Protein AF-A0AA37J0D0-F1 (afdb_monomer)

Organism: NCBI:txid2903556

Structure (mmCIF, N/CA/C/O backbone):
data_AF-A0AA37J0D0-F1
#
_entry.id   AF-A0AA37J0D0-F1
#
loop_
_atom_site.group_PDB
_atom_site.id
_atom_site.type_symbol
_atom_site.label_atom_id
_atom_site.label_alt_id
_atom_site.label_comp_id
_atom_site.label_asym_id
_atom_site.label_entity_id
_atom_site.label_seq_id
_atom_site.pdbx_PDB_ins_code
_atom_site.Cartn_x
_atom_site.Cartn_y
_atom_site.Cartn_z
_atom_site.occupancy
_atom_site.B_iso_or_equiv
_atom_site.auth_seq_id
_atom_site.auth_comp_id
_atom_site.auth_asym_id
_atom_site.auth_atom_id
_atom_site.pdbx_PDB_model_num
ATOM 1 N N . MET A 1 1 ? -10.997 -15.179 -3.707 1.00 47.22 1 MET A N 1
ATOM 2 C CA . MET A 1 1 ? -11.157 -15.159 -2.235 1.00 47.22 1 MET A CA 1
ATOM 3 C C . MET A 1 1 ? -10.184 -14.104 -1.752 1.00 47.22 1 MET A C 1
ATOM 5 O O . MET A 1 1 ? -8.997 -14.382 -1.770 1.00 47.22 1 MET A O 1
ATOM 9 N N . LYS A 1 2 ? -10.661 -12.887 -1.443 1.00 58.16 2 LYS A N 1
ATOM 10 C CA . LYS A 1 2 ? -9.791 -11.712 -1.258 1.00 58.16 2 LYS A CA 1
ATOM 11 C C . LYS A 1 2 ? -8.752 -11.967 -0.167 1.00 58.16 2 LYS A C 1
ATOM 13 O O . LYS A 1 2 ? -9.103 -12.084 1.008 1.00 58.16 2 LYS A O 1
ATOM 18 N N . LYS A 1 3 ? -7.482 -12.085 -0.561 1.00 81.56 3 LYS A N 1
ATOM 19 C CA . LYS A 1 3 ? -6.373 -12.392 0.348 1.00 81.56 3 LYS A CA 1
ATOM 20 C C . LYS A 1 3 ? -5.913 -11.118 1.059 1.00 81.56 3 LYS A C 1
ATOM 22 O O . LYS A 1 3 ? -5.235 -10.274 0.475 1.00 81.56 3 LYS A O 1
ATOM 27 N N . LEU A 1 4 ? -6.301 -10.991 2.327 1.00 91.75 4 LEU A N 1
ATOM 28 C CA . LEU A 1 4 ? -5.790 -9.973 3.243 1.00 91.75 4 LEU A CA 1
ATOM 29 C C . LEU A 1 4 ? -4.541 -10.508 3.944 1.00 91.75 4 LEU A C 1
ATOM 31 O O . LEU A 1 4 ? -4.584 -11.582 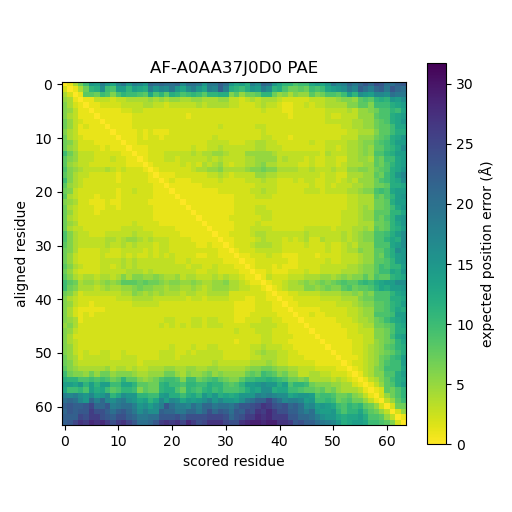4.545 1.00 91.75 4 LEU A O 1
ATOM 35 N N . CYS A 1 5 ? -3.434 -9.775 3.886 1.00 93.06 5 CYS A N 1
ATOM 36 C CA . CYS A 1 5 ? -2.181 -10.184 4.520 1.00 93.06 5 CYS A CA 1
ATOM 37 C C . CYS A 1 5 ? -1.471 -9.007 5.193 1.00 93.06 5 CYS A C 1
ATOM 39 O O . CYS 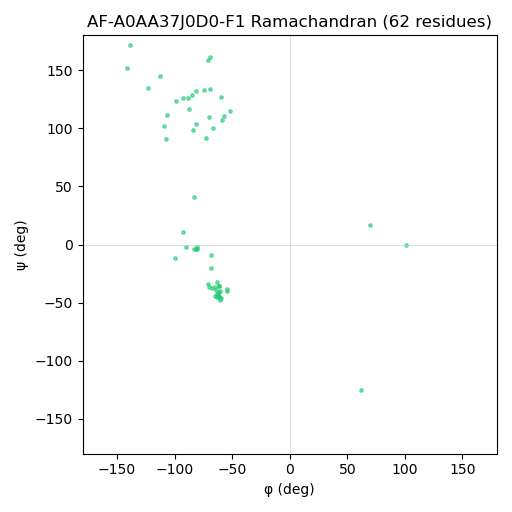A 1 5 ? -1.872 -7.853 5.054 1.00 93.06 5 CYS A O 1
ATOM 41 N N . SER A 1 6 ? -0.407 -9.276 5.947 1.00 94.81 6 SER A N 1
ATOM 42 C CA . SER A 1 6 ? 0.397 -8.193 6.522 1.00 94.81 6 SER A CA 1
ATOM 43 C C . SER A 1 6 ? 1.179 -7.440 5.438 1.00 94.81 6 SER A C 1
ATOM 45 O O . SER A 1 6 ? 1.424 -7.968 4.352 1.00 94.81 6 SER A O 1
ATOM 47 N N . ILE A 1 7 ? 1.630 -6.221 5.751 1.00 94.44 7 ILE A N 1
ATOM 48 C CA . ILE A 1 7 ? 2.523 -5.443 4.872 1.00 94.44 7 ILE A CA 1
ATOM 49 C C . ILE A 1 7 ? 3.781 -6.250 4.516 1.00 94.44 7 ILE A C 1
ATOM 51 O O . ILE A 1 7 ? 4.215 -6.248 3.369 1.00 94.44 7 ILE A O 1
ATOM 55 N N . HIS A 1 8 ? 4.331 -6.974 5.491 1.00 94.38 8 HIS A N 1
ATOM 56 C CA . HIS A 1 8 ? 5.496 -7.826 5.285 1.00 94.38 8 HIS A CA 1
ATOM 57 C C . HIS A 1 8 ? 5.221 -8.924 4.248 1.00 94.38 8 HIS A C 1
ATOM 59 O O . HIS A 1 8 ? 5.982 -9.089 3.303 1.00 94.38 8 HIS A O 1
ATOM 65 N N . GLN A 1 9 ? 4.094 -9.632 4.377 1.00 93.81 9 GLN A N 1
ATOM 66 C CA . GLN A 1 9 ? 3.701 -10.669 3.418 1.00 93.81 9 GLN A CA 1
ATOM 67 C C . GLN A 1 9 ? 3.414 -10.097 2.025 1.00 93.81 9 GLN A C 1
ATOM 69 O O . GLN A 1 9 ? 3.754 -10.733 1.034 1.00 93.81 9 GLN A O 1
ATOM 74 N N . ALA A 1 10 ? 2.830 -8.897 1.942 1.00 93.75 10 ALA A N 1
ATOM 75 C CA . ALA A 1 10 ? 2.597 -8.223 0.668 1.00 93.75 10 ALA A CA 1
ATOM 76 C C . ALA A 1 10 ? 3.916 -7.870 -0.042 1.00 93.75 10 ALA A C 1
ATOM 78 O O . ALA A 1 10 ? 4.014 -8.044 -1.249 1.00 93.75 10 ALA A O 1
ATOM 79 N N . ALA A 1 11 ? 4.945 -7.445 0.699 1.00 94.19 11 ALA A N 1
ATOM 80 C CA . ALA A 1 11 ? 6.267 -7.136 0.144 1.00 94.19 11 ALA A CA 1
ATOM 81 C C . ALA A 1 11 ? 7.037 -8.371 -0.363 1.00 94.19 11 ALA A C 1
ATOM 83 O O . ALA A 1 11 ? 7.976 -8.230 -1.136 1.00 94.19 11 ALA A O 1
ATOM 84 N N . GLN A 1 12 ? 6.672 -9.572 0.095 1.00 94.25 12 GLN A N 1
ATOM 85 C CA . GLN A 1 12 ? 7.255 -10.840 -0.365 1.00 94.25 12 GLN A CA 1
ATOM 86 C C . GLN A 1 12 ? 6.493 -11.436 -1.558 1.00 94.25 12 GLN A C 1
ATOM 88 O O . GLN A 1 12 ? 6.848 -12.508 -2.045 1.00 94.25 12 GLN A O 1
ATOM 93 N N . HIS A 1 13 ? 5.409 -10.796 -2.003 1.00 92.31 13 HIS A N 1
ATOM 94 C CA . HIS A 1 13 ? 4.599 -11.317 -3.093 1.00 92.31 13 HIS A CA 1
ATOM 95 C C . HIS A 1 13 ? 5.322 -11.129 -4.436 1.00 92.31 13 HIS A C 1
ATOM 97 O O . HIS A 1 13 ? 5.771 -10.018 -4.713 1.00 92.31 13 HIS A O 1
ATOM 103 N N . PRO A 1 14 ? 5.395 -12.158 -5.300 1.00 88.81 14 PRO A N 1
ATOM 104 C CA . PRO A 1 14 ? 6.147 -12.083 -6.557 1.00 88.81 14 PRO A CA 1
ATOM 105 C C . PRO A 1 14 ? 5.629 -10.995 -7.509 1.00 88.81 14 PRO A C 1
ATOM 107 O O . PRO A 1 14 ? 6.424 -10.328 -8.162 1.00 88.81 14 PRO A O 1
ATOM 110 N N . ASP A 1 15 ? 4.313 -10.766 -7.535 1.00 88.44 15 ASP A N 1
ATOM 111 C CA . ASP A 1 15 ? 3.685 -9.748 -8.394 1.00 88.44 15 ASP A CA 1
ATOM 112 C C . ASP A 1 15 ? 3.776 -8.314 -7.834 1.00 88.44 15 ASP A C 1
ATOM 114 O O . ASP A 1 15 ? 3.319 -7.364 -8.466 1.00 88.44 15 ASP A O 1
ATOM 118 N N . ILE A 1 16 ? 4.320 -8.133 -6.624 1.00 88.88 16 ILE A N 1
ATOM 119 C CA . ILE A 1 16 ? 4.432 -6.824 -5.974 1.00 88.88 16 ILE A CA 1
ATOM 120 C C . ILE A 1 16 ? 5.902 -6.410 -5.961 1.00 88.88 16 ILE A C 1
ATOM 122 O O . ILE A 1 16 ? 6.681 -6.806 -5.099 1.00 88.88 16 ILE A O 1
ATOM 126 N N . CYS A 1 17 ? 6.277 -5.520 -6.876 1.00 89.06 17 CYS A N 1
ATOM 127 C CA . CYS A 1 17 ? 7.627 -4.952 -6.937 1.00 89.06 17 CYS A CA 1
ATOM 128 C C . CYS A 1 17 ? 7.815 -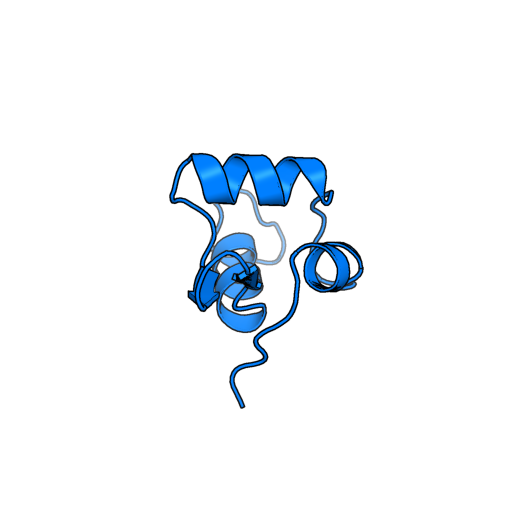3.760 -5.975 1.00 89.06 17 CYS A C 1
ATOM 130 O O . CYS A 1 17 ? 8.418 -2.748 -6.334 1.00 89.06 17 CYS A O 1
ATOM 132 N N . LEU A 1 18 ? 7.272 -3.839 -4.755 1.00 92.00 18 LEU A N 1
ATOM 133 C CA . LEU A 1 18 ? 7.354 -2.778 -3.747 1.00 92.00 18 LEU A CA 1
ATOM 134 C C . LEU A 1 18 ? 7.989 -3.292 -2.457 1.00 92.00 18 LEU A C 1
ATOM 136 O O . LEU A 1 18 ? 7.600 -4.323 -1.917 1.00 92.00 18 LEU A O 1
ATOM 140 N N . SER A 1 19 ? 8.923 -2.515 -1.909 1.00 94.69 19 SER A N 1
ATOM 141 C CA . SER A 1 19 ? 9.507 -2.808 -0.601 1.00 94.69 19 SER A CA 1
ATOM 142 C C . SER A 1 19 ? 8.507 -2.564 0.534 1.00 94.69 19 SER A C 1
ATOM 144 O O . SER A 1 19 ? 7.582 -1.755 0.421 1.00 94.69 19 SER A O 1
ATOM 146 N N . GLU A 1 20 ? 8.740 -3.193 1.688 1.00 95.56 20 GLU A N 1
ATOM 147 C CA . GLU A 1 20 ? 7.921 -2.975 2.889 1.00 95.56 20 GLU A CA 1
ATOM 148 C C . GLU A 1 20 ? 7.851 -1.486 3.270 1.00 95.56 20 GLU A C 1
ATOM 150 O O . GLU A 1 20 ? 6.796 -0.968 3.644 1.00 95.56 20 GLU A O 1
ATOM 155 N N . TYR A 1 21 ? 8.968 -0.769 3.115 1.00 96.12 21 TYR A N 1
ATOM 156 C CA . TYR A 1 21 ? 9.034 0.668 3.355 1.00 96.12 21 TYR A CA 1
ATOM 157 C C . TYR A 1 21 ? 8.111 1.456 2.415 1.00 96.12 21 TYR A C 1
ATOM 159 O O . TYR A 1 21 ? 7.382 2.341 2.872 1.00 96.12 21 TYR A O 1
ATOM 167 N N . ALA A 1 22 ? 8.095 1.119 1.121 1.00 95.25 22 ALA A N 1
ATOM 168 C CA . ALA A 1 22 ? 7.210 1.756 0.150 1.00 95.25 22 ALA A CA 1
ATOM 169 C C . ALA A 1 22 ? 5.735 1.528 0.511 1.00 95.25 22 ALA A C 1
ATOM 171 O O . ALA A 1 22 ? 4.963 2.486 0.567 1.00 95.25 22 ALA A O 1
ATOM 172 N N . LEU A 1 23 ? 5.366 0.295 0.872 1.00 95.19 23 LEU A N 1
ATOM 173 C CA . LEU A 1 23 ? 4.005 -0.037 1.298 1.00 95.19 23 LEU A CA 1
ATOM 174 C C . LEU A 1 23 ? 3.601 0.721 2.574 1.00 95.19 23 LEU A C 1
ATOM 176 O O . LEU A 1 23 ? 2.512 1.289 2.631 1.00 95.19 23 LEU A O 1
ATOM 180 N N . ARG A 1 24 ? 4.484 0.825 3.580 1.00 95.00 24 ARG A N 1
ATOM 181 C CA . ARG A 1 24 ? 4.231 1.632 4.793 1.00 95.00 24 ARG A CA 1
ATOM 182 C C . ARG A 1 24 ? 4.029 3.110 4.467 1.00 95.00 24 ARG A C 1
ATOM 184 O O . ARG A 1 24 ? 3.146 3.750 5.041 1.00 95.00 24 ARG A O 1
ATOM 191 N N . ARG A 1 25 ? 4.811 3.662 3.533 1.00 96.69 25 ARG A N 1
ATOM 192 C CA . ARG A 1 25 ? 4.620 5.042 3.064 1.00 96.69 25 ARG A CA 1
ATOM 193 C C . ARG A 1 25 ? 3.286 5.217 2.347 1.00 96.69 25 ARG A C 1
ATOM 195 O O . ARG A 1 25 ? 2.589 6.182 2.644 1.00 96.69 25 ARG A O 1
ATOM 202 N N . MET A 1 26 ? 2.904 4.292 1.469 1.00 94.44 26 MET A N 1
ATOM 203 C CA . MET A 1 26 ? 1.601 4.319 0.793 1.00 94.44 26 MET A CA 1
ATOM 204 C C . MET A 1 26 ? 0.440 4.221 1.786 1.00 94.44 26 MET A C 1
ATOM 206 O O . MET A 1 26 ? -0.537 4.953 1.647 1.00 94.44 26 MET A O 1
ATOM 210 N N . ALA A 1 27 ? 0.560 3.375 2.815 1.00 94.00 27 ALA A N 1
ATOM 211 C CA . ALA A 1 27 ? -0.435 3.256 3.879 1.00 94.00 27 ALA A CA 1
ATOM 212 C C . ALA A 1 27 ? -0.593 4.576 4.642 1.00 94.00 27 ALA A C 1
ATOM 214 O O . ALA A 1 27 ? -1.711 5.042 4.841 1.00 94.00 27 ALA A O 1
ATOM 215 N N . LYS A 1 28 ? 0.524 5.230 4.991 1.00 93.62 28 LYS A N 1
ATOM 216 C CA . LYS A 1 28 ? 0.518 6.553 5.634 1.00 93.62 28 LYS A CA 1
ATOM 217 C C . LYS A 1 28 ? -0.084 7.643 4.738 1.00 93.62 28 LYS A C 1
ATOM 219 O O . LYS A 1 28 ? -0.683 8.582 5.245 1.00 93.62 28 LYS A O 1
ATOM 224 N N . GLN A 1 29 ? 0.076 7.525 3.422 1.00 95.12 29 GLN A N 1
ATOM 225 C CA . GLN A 1 29 ? -0.512 8.435 2.434 1.00 95.12 29 GLN A CA 1
ATOM 226 C C . GLN A 1 29 ? -1.984 8.128 2.113 1.00 95.12 29 GLN A C 1
ATOM 228 O O . GLN A 1 29 ? -2.577 8.853 1.319 1.00 95.12 29 GLN A O 1
ATOM 233 N N . GLY A 1 30 ? -2.564 7.056 2.666 1.00 92.62 30 GLY A N 1
ATOM 234 C CA . GLY A 1 30 ? -3.929 6.622 2.346 1.00 92.62 30 GLY A CA 1
ATOM 235 C C . GLY A 1 30 ? -4.092 6.051 0.932 1.00 92.62 30 GLY A C 1
ATOM 236 O O . GLY A 1 30 ? -5.208 5.957 0.437 1.00 92.62 30 GLY A O 1
ATOM 237 N N . LYS A 1 31 ? -2.989 5.684 0.267 1.00 92.06 31 LYS A N 1
ATOM 238 C CA . LYS A 1 31 ? -2.977 5.150 -1.107 1.00 92.06 31 LYS A CA 1
ATOM 239 C C . LYS A 1 31 ? -2.874 3.628 -1.170 1.00 92.06 31 LYS A C 1
ATOM 241 O O . LYS A 1 31 ? -3.024 3.056 -2.242 1.00 92.06 31 LYS A O 1
ATOM 246 N N . LEU A 1 32 ? -2.568 2.977 -0.048 1.00 93.94 32 LEU A N 1
ATOM 247 C CA . LEU A 1 32 ? -2.491 1.522 0.020 1.00 93.94 32 LEU A C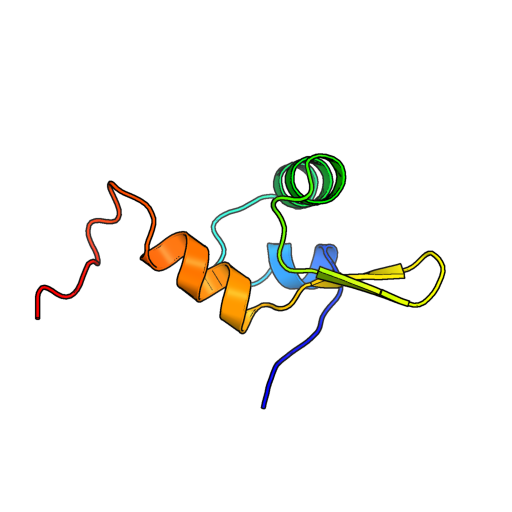A 1
ATOM 248 C C . LEU A 1 32 ? -3.892 0.938 0.259 1.00 93.94 32 LEU A C 1
ATOM 250 O O . LEU A 1 32 ? -4.532 1.340 1.236 1.00 93.94 32 LEU A O 1
ATOM 254 N N . PRO A 1 33 ? -4.348 -0.039 -0.545 1.00 94.00 33 PRO A N 1
ATOM 255 C CA . PRO A 1 33 ? -5.608 -0.726 -0.318 1.00 94.00 33 PRO A CA 1
ATOM 256 C C . PRO A 1 33 ? -5.430 -1.652 0.884 1.00 94.00 33 PRO A C 1
ATOM 258 O O . PRO A 1 33 ? -4.965 -2.788 0.785 1.00 94.00 33 PRO A O 1
ATOM 261 N N . CYS A 1 34 ? -5.736 -1.128 2.062 1.00 94.69 34 CYS A N 1
ATOM 262 C CA . CYS A 1 34 ? -5.589 -1.837 3.318 1.00 94.69 34 CYS A CA 1
ATOM 263 C C . CYS A 1 34 ? -6.744 -1.511 4.257 1.00 94.69 34 CYS A C 1
ATOM 265 O O . CYS A 1 34 ? -7.335 -0.434 4.198 1.00 94.69 34 CYS A O 1
ATOM 267 N N . ILE A 1 35 ? -7.049 -2.459 5.134 1.00 93.62 35 ILE A N 1
ATOM 268 C CA . I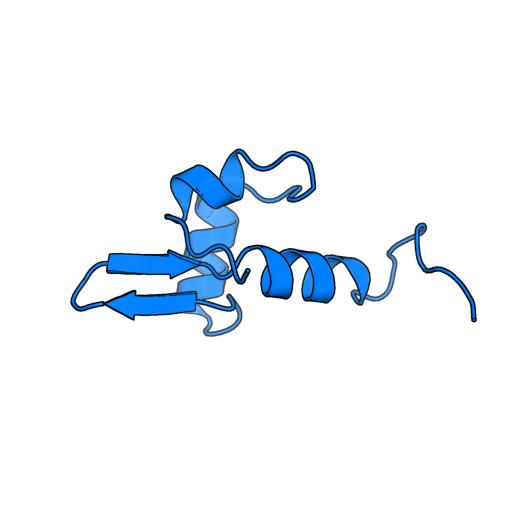LE A 1 35 ? -7.975 -2.269 6.243 1.00 93.62 35 ILE A CA 1
ATOM 269 C C . ILE A 1 35 ? -7.197 -2.335 7.550 1.00 93.62 35 ILE A C 1
ATOM 271 O O . ILE A 1 35 ? -6.241 -3.102 7.686 1.00 93.62 35 ILE A O 1
ATOM 275 N N . TYR A 1 36 ? -7.612 -1.534 8.522 1.00 93.12 36 TYR A N 1
ATOM 276 C CA . TYR A 1 36 ? -7.038 -1.572 9.858 1.00 93.12 36 TYR A CA 1
ATOM 277 C C . TYR A 1 36 ? -7.938 -2.393 10.774 1.00 93.12 36 TYR A C 1
ATOM 279 O O . TYR A 1 36 ? -9.120 -2.103 10.926 1.00 93.12 36 TYR A O 1
ATOM 287 N N . SER A 1 37 ? -7.363 -3.426 11.384 1.00 90.00 37 SER A N 1
ATOM 288 C CA . SER A 1 37 ? -7.991 -4.193 12.457 1.00 90.00 37 SER A CA 1
ATOM 289 C C . SER A 1 37 ? -7.280 -3.834 13.757 1.00 90.00 37 SER A C 1
ATOM 291 O O . SER A 1 37 ? -6.238 -4.408 14.094 1.00 90.00 37 SER A O 1
ATOM 293 N N . GLY A 1 38 ? -7.796 -2.813 14.445 1.00 90.75 38 GLY A N 1
ATOM 294 C CA . GLY A 1 38 ? -7.079 -2.140 15.529 1.00 90.75 38 GLY A CA 1
ATOM 295 C C . GLY A 1 38 ? -5.794 -1.497 15.001 1.00 90.75 38 GLY A C 1
ATOM 296 O O . GLY A 1 38 ? -5.819 -0.768 14.015 1.00 90.75 38 GLY A O 1
ATOM 297 N N . ASN A 1 39 ? -4.652 -1.830 15.606 1.00 88.75 39 ASN A N 1
ATOM 298 C CA . ASN A 1 39 ? -3.344 -1.305 15.188 1.00 88.75 39 ASN A CA 1
ATOM 299 C C . ASN A 1 39 ? -2.709 -2.073 14.013 1.00 88.75 39 ASN A C 1
ATOM 301 O O . ASN A 1 39 ? -1.623 -1.713 13.556 1.00 88.75 39 ASN A O 1
ATOM 305 N N . ARG A 1 40 ? -3.332 -3.159 13.534 1.00 88.50 40 ARG A N 1
ATOM 306 C CA . ARG A 1 40 ? -2.775 -3.982 12.451 1.00 88.50 40 ARG A CA 1
ATOM 307 C C . ARG A 1 40 ? -3.294 -3.520 11.096 1.00 88.50 40 ARG A C 1
ATOM 309 O O . ARG A 1 40 ? -4.500 -3.488 10.880 1.00 88.50 40 ARG A O 1
ATOM 316 N N . CYS A 1 41 ? -2.371 -3.240 10.179 1.00 93.06 41 CYS A N 1
ATOM 317 C CA . CYS A 1 41 ? -2.661 -2.968 8.774 1.00 93.06 41 CYS A CA 1
ATOM 318 C C . CYS A 1 41 ? -2.702 -4.287 7.988 1.00 93.06 41 CYS A C 1
ATOM 320 O O . CYS A 1 41 ? -1.696 -5.000 7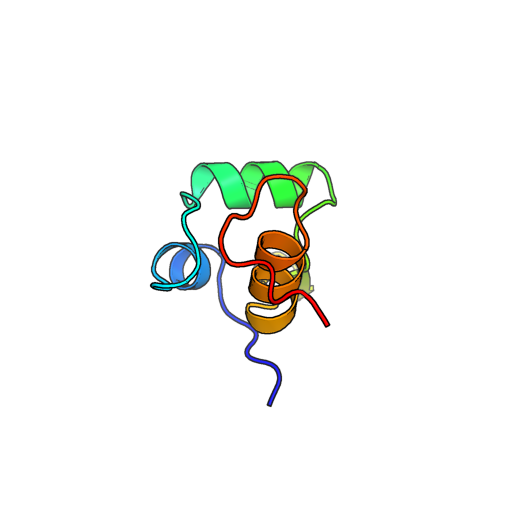.910 1.00 93.06 41 CYS A O 1
ATOM 322 N N . LEU A 1 42 ? -3.868 -4.608 7.429 1.00 94.69 42 LEU A N 1
ATOM 323 C CA . LEU A 1 42 ? -4.103 -5.764 6.572 1.00 94.69 42 LEU A CA 1
ATOM 324 C C . LEU A 1 42 ? -4.258 -5.283 5.130 1.00 94.69 42 LEU A C 1
ATOM 326 O O . LEU A 1 42 ? -5.226 -4.607 4.790 1.00 94.69 42 LEU A O 1
ATOM 330 N N . VAL A 1 43 ? -3.288 -5.614 4.290 1.00 95.06 43 VAL A N 1
ATOM 331 C CA . VAL A 1 43 ? -3.227 -5.225 2.882 1.00 95.06 43 VAL A CA 1
ATOM 332 C C . VAL A 1 43 ? -4.092 -6.164 2.057 1.00 95.06 43 VAL A C 1
ATOM 334 O O . VAL A 1 43 ? -3.983 -7.383 2.186 1.00 95.06 43 VAL A O 1
ATOM 337 N N . ASN A 1 44 ? -4.928 -5.600 1.190 1.00 94.94 44 ASN A N 1
ATOM 338 C CA . ASN A 1 44 ? -5.639 -6.354 0.172 1.00 94.94 44 ASN A CA 1
ATOM 339 C C . ASN A 1 44 ? -4.736 -6.535 -1.051 1.00 94.94 44 ASN A C 1
ATOM 341 O O . ASN A 1 44 ? -4.608 -5.635 -1.880 1.00 94.94 44 ASN A O 1
ATOM 345 N N . VAL A 1 45 ? -4.109 -7.707 -1.147 1.00 93.25 45 VAL A N 1
ATOM 346 C CA . VAL A 1 45 ? -3.117 -8.018 -2.187 1.00 93.25 45 VAL A CA 1
ATOM 347 C C . VAL A 1 45 ? -3.728 -7.983 -3.581 1.00 93.25 45 VAL A C 1
ATOM 349 O O . VAL A 1 45 ? -3.137 -7.404 -4.483 1.00 93.25 45 VAL A O 1
ATOM 352 N N . GLU A 1 46 ? -4.927 -8.541 -3.755 1.00 91.94 46 GLU A N 1
ATOM 353 C CA . GLU A 1 46 ? -5.598 -8.574 -5.061 1.00 91.94 46 GLU A CA 1
ATOM 354 C C . GLU A 1 46 ? -5.861 -7.153 -5.581 1.00 91.94 46 GLU A C 1
ATOM 356 O O . GLU A 1 46 ? -5.567 -6.840 -6.731 1.00 91.94 46 GLU A O 1
ATOM 361 N N . GLN A 1 47 ? -6.361 -6.260 -4.718 1.00 92.50 47 GLN A N 1
ATOM 362 C CA . GLN A 1 47 ? -6.578 -4.861 -5.101 1.00 92.50 47 GLN A CA 1
ATOM 363 C C . GLN A 1 47 ? -5.269 -4.118 -5.360 1.00 92.50 47 GLN A C 1
ATOM 365 O O . GLN A 1 47 ? -5.218 -3.306 -6.278 1.00 92.50 47 GLN A O 1
ATOM 370 N N . LEU A 1 48 ? -4.223 -4.393 -4.578 1.00 92.75 48 LEU A N 1
ATOM 371 C CA . LEU A 1 48 ? -2.913 -3.783 -4.779 1.00 92.75 48 LEU A CA 1
ATOM 372 C C . LEU A 1 48 ? -2.313 -4.178 -6.131 1.00 92.75 48 LEU A C 1
ATOM 374 O O . LEU A 1 48 ? -1.834 -3.310 -6.850 1.00 92.75 48 LEU A O 1
ATOM 378 N N . ILE A 1 49 ? -2.377 -5.461 -6.494 1.00 91.62 49 ILE A N 1
ATOM 379 C CA . ILE A 1 49 ? -1.900 -5.954 -7.791 1.00 91.62 49 ILE A CA 1
ATOM 380 C C . ILE A 1 49 ? -2.688 -5.304 -8.928 1.00 91.62 49 ILE A C 1
ATOM 382 O O . ILE A 1 49 ? -2.085 -4.814 -9.875 1.00 91.62 49 ILE A O 1
ATOM 386 N N . ASN A 1 50 ? -4.017 -5.220 -8.813 1.00 90.88 50 ASN A N 1
ATOM 387 C CA . ASN A 1 50 ? -4.833 -4.540 -9.821 1.00 90.88 50 ASN A CA 1
ATOM 388 C C . ASN A 1 50 ? -4.430 -3.065 -9.972 1.00 90.88 50 ASN A C 1
ATOM 390 O O . ASN A 1 50 ? -4.182 -2.619 -11.083 1.00 90.88 50 ASN A O 1
ATOM 394 N N . GLN A 1 51 ? -4.251 -2.334 -8.865 1.00 90.00 51 GLN A N 1
ATOM 395 C CA . GLN A 1 51 ? -3.788 -0.942 -8.911 1.00 90.00 51 GLN A CA 1
ATOM 396 C C . GLN A 1 51 ? -2.398 -0.783 -9.539 1.00 90.00 51 GLN A C 1
ATOM 398 O O . GLN A 1 51 ? -2.146 0.217 -10.204 1.00 90.00 51 GLN A O 1
ATOM 403 N N . LEU A 1 52 ? -1.489 -1.734 -9.309 1.00 89.69 52 LEU A N 1
ATOM 404 C CA . LEU A 1 52 ? -0.166 -1.732 -9.937 1.00 89.69 52 LEU A CA 1
ATOM 405 C C . LEU A 1 52 ? -0.253 -2.039 -11.433 1.00 89.69 52 LEU A C 1
ATOM 407 O O . LEU A 1 52 ? 0.487 -1.451 -12.218 1.00 89.69 52 LEU A O 1
ATOM 411 N N . ASN A 1 53 ? -1.168 -2.922 -11.825 1.00 89.06 53 ASN A N 1
ATOM 412 C CA . ASN A 1 53 ? -1.390 -3.258 -13.223 1.00 89.06 53 ASN A CA 1
ATOM 413 C C . ASN A 1 53 ? -2.052 -2.115 -14.004 1.00 89.06 53 ASN A C 1
ATOM 415 O O . ASN A 1 53 ? -1.713 -1.922 -15.168 1.00 89.06 53 ASN A O 1
ATOM 419 N N . ASP A 1 54 ? -2.925 -1.343 -13.357 1.00 87.38 54 ASP A N 1
ATOM 420 C CA . ASP A 1 54 ? -3.622 -0.188 -13.939 1.00 87.38 54 ASP A CA 1
ATOM 421 C C . ASP A 1 54 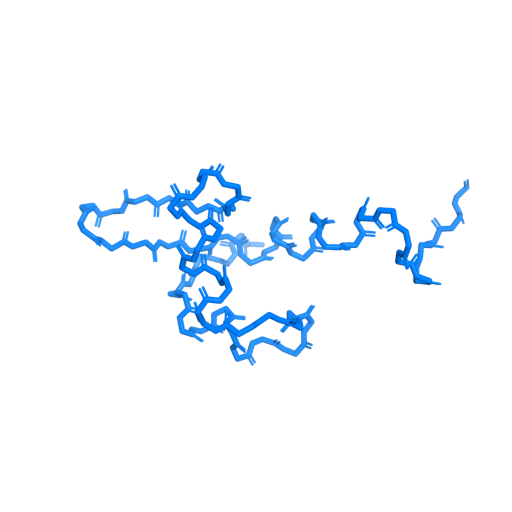? -2.759 1.092 -13.979 1.00 87.38 54 ASP A C 1
ATOM 423 O O . ASP A 1 54 ? -3.208 2.143 -14.444 1.00 87.38 54 ASP A O 1
ATOM 427 N N . LEU A 1 55 ? -1.523 1.054 -13.466 1.00 84.75 55 LEU A N 1
ATOM 428 C CA . LEU A 1 55 ? -0.652 2.227 -13.428 1.00 84.75 55 LEU A CA 1
ATOM 429 C C . LEU A 1 55 ? -0.187 2.613 -14.851 1.00 84.75 55 LEU A C 1
ATOM 431 O O . LEU A 1 55 ? 0.297 1.752 -15.595 1.00 84.75 55 LEU A O 1
ATOM 435 N N . PRO A 1 56 ? -0.243 3.905 -15.237 1.00 77.31 56 PRO A N 1
ATOM 436 C CA . PRO A 1 56 ? 0.283 4.351 -16.523 1.00 77.31 56 PRO A CA 1
ATOM 437 C C . PRO A 1 56 ? 1.783 4.043 -16.617 1.00 77.31 56 PRO A C 1
ATOM 439 O O . PRO A 1 56 ? 2.560 4.421 -15.739 1.00 77.31 56 PRO A O 1
ATOM 442 N N . GLY A 1 57 ? 2.186 3.349 -17.683 1.00 72.75 57 GLY A N 1
ATOM 443 C CA . GLY A 1 57 ? 3.557 2.862 -17.873 1.00 72.75 57 GLY A CA 1
ATOM 444 C C . GLY A 1 57 ? 3.760 1.377 -17.559 1.00 72.75 57 GLY A C 1
ATOM 445 O O . GLY A 1 57 ? 4.869 0.874 -17.735 1.00 72.75 57 GLY A O 1
ATOM 446 N N . ASN A 1 58 ? 2.717 0.649 -17.147 1.00 72.88 58 ASN A N 1
ATOM 447 C CA . ASN A 1 58 ? 2.773 -0.807 -17.122 1.00 72.88 58 ASN A CA 1
ATOM 448 C C . ASN A 1 58 ? 2.786 -1.364 -18.558 1.00 72.88 58 ASN A C 1
ATOM 450 O O . ASN A 1 58 ? 1.776 -1.336 -19.263 1.00 72.88 58 ASN A O 1
ATOM 454 N N . ILE A 1 59 ? 3.928 -1.912 -18.980 1.00 68.50 59 ILE A N 1
ATOM 455 C CA . ILE A 1 59 ? 4.112 -2.543 -20.300 1.00 68.50 59 ILE A CA 1
ATOM 456 C C . ILE A 1 59 ? 3.327 -3.856 -20.469 1.00 68.50 59 ILE A C 1
ATOM 458 O O . ILE A 1 59 ? 3.245 -4.376 -21.575 1.00 68.50 59 ILE A O 1
ATOM 462 N N . ASN A 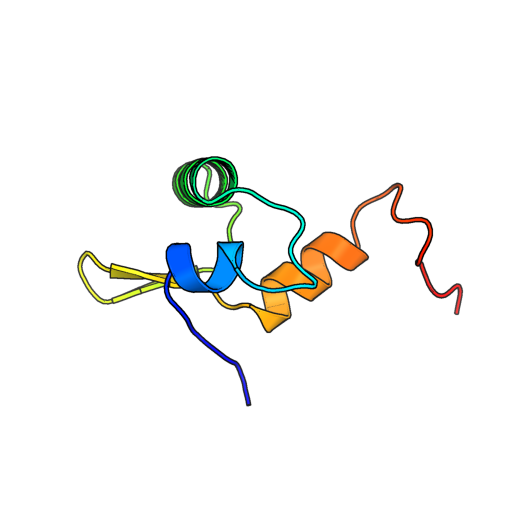1 60 ? 2.737 -4.383 -19.389 1.00 65.56 60 ASN A N 1
ATOM 463 C CA . ASN A 1 60 ? 1.890 -5.580 -19.408 1.00 65.56 60 ASN A CA 1
ATOM 464 C C . ASN A 1 60 ? 0.398 -5.259 -19.575 1.00 65.56 60 ASN A C 1
ATOM 466 O O . ASN A 1 60 ? -0.439 -6.140 -19.363 1.00 65.56 60 ASN A O 1
ATOM 470 N N . SER A 1 61 ? 0.055 -4.008 -19.904 1.00 55.09 61 SER A N 1
ATOM 471 C CA . SER A 1 61 ? -1.327 -3.609 -20.162 1.00 55.09 61 SER A CA 1
ATOM 472 C C . SER A 1 61 ? -1.860 -4.455 -21.312 1.00 55.09 61 SER A C 1
ATOM 474 O O . SER A 1 61 ? -1.448 -4.291 -22.459 1.00 55.09 61 SER A O 1
ATOM 476 N N . LYS A 1 62 ? -2.744 -5.405 -20.999 1.00 55.25 62 LYS A N 1
ATOM 477 C CA . LYS A 1 62 ? -3.523 -6.084 -22.024 1.00 55.25 62 LYS A CA 1
ATOM 478 C C . LYS A 1 62 ? -4.446 -5.034 -22.620 1.00 55.25 62 LYS A C 1
ATOM 480 O O . LYS A 1 62 ? -5.448 -4.684 -22.005 1.00 55.25 62 LYS A O 1
ATOM 485 N N . GLU A 1 63 ? -4.050 -4.513 -23.775 1.00 52.00 63 GLU A N 1
ATOM 486 C CA . GLU A 1 63 ? -4.952 -3.834 -24.692 1.00 52.00 63 GLU A CA 1
ATOM 487 C C . GLU A 1 63 ? -6.141 -4.774 -24.928 1.00 52.00 63 GLU A C 1
ATOM 489 O O . GLU A 1 63 ? -5.975 -5.906 -25.393 1.00 52.00 63 GLU A O 1
ATOM 494 N N . GLY A 1 64 ? -7.313 -4.338 -24.476 1.00 47.22 64 GLY A N 1
ATOM 495 C CA . GLY A 1 64 ? -8.602 -4.866 -24.901 1.00 47.22 64 GLY A CA 1
ATOM 496 C C . GLY A 1 64 ? -9.161 -3.957 -25.975 1.00 47.22 64 GLY A C 1
ATOM 497 O O . GLY A 1 64 ? -9.051 -2.724 -25.784 1.00 47.22 64 GLY A O 1
#

Mean predicted aligned error: 5.46 Å

Secondary structure (DSSP, 8-state):
---EEEHHHHHT-TT----HHHHHHHHHTT-S-EEEETTEEEEEHHHHHHHHHTSTT-TT----

Radius of gyration: 12.04 Å; Cα contacts (8 Å, |Δi|>4): 70; chains: 1; bounding box: 21×24×40 Å

Sequence (64 aa):
MKKLCSIHQAAQHPDICLSEYALRRMAKQGKLPCIYSGNRCLVNVEQLINQLNDLPGNINS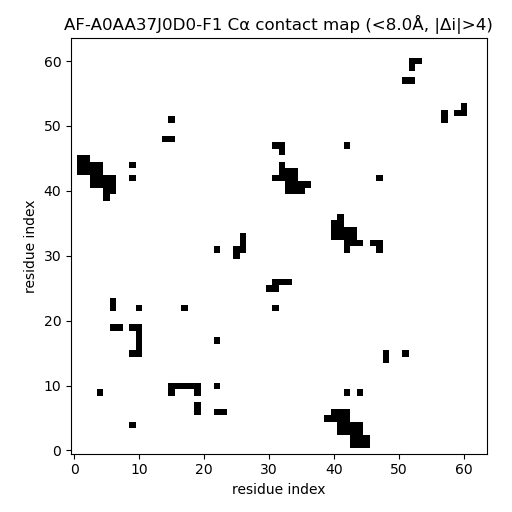KEG

Foldseek 3Di:
DFDWDALCVLCVDPLDPDHSVRLVVCVVVVNFQWDDPDPGTTGRNVVVSVVVCPDPPNPPPPDD

Solvent-accessible surface area (backbone atoms only — not comparable to full-atom values): 3902 Å² total; per-residue (Å²): 128,90,50,68,37,43,55,66,59,48,36,69,34,89,87,38,96,43,54,50,67,55,50,52,50,29,48,75,68,70,72,42,55,56,49,69,66,80,94,44,61,32,31,33,48,64,61,43,45,50,55,57,54,70,37,92,85,42,88,79,58,76,85,124

Nearest PDB structures (foldseek):
  1mkm-assembly1_B  TM=4.701E-01  e=3.276E+00  Thermotoga maritima
  2rhs-assembly1_B  TM=4.049E-01  e=4.001E+00  Staphylococcus haemolyticus
  2cxi-assembly1_C  TM=3.584E-01  e=7.795E+00  Pyrococcus horikoshii OT3
  2xfv-assembly1_B  TM=3.495E-01  e=6.822E+00  Saccharomyces cerevisiae

pLDDT: mean 86.98, std 12.83, range [47.22, 96.69]